Protein AF-A0A957H365-F1 (afdb_monomer_lite)

Secondary structure (DSSP, 8-state):
-HHHHHHHHHHHHHHHTT-----PPPPPPPPGGG--SS--HHHHHHHTT-TT------S-HHHHHH-----

Foldseek 3Di:
DVVVVVVVVVVVVVVVVPPDDPPPDPDDQDDPVPDDPDDDPVNCVVCVPPPPDDDDDPDDPVVVVVHDDDD

Sequence (71 aa):
MIKRLLLLLSLIVILAACGGTETAAPAALSDPGSLPLNISAETVAQYQNRDDVLLIDVREQYEYDESHIPG

Radius of gyration: 22.15 Å; chains: 1; bounding box: 25×28×65 Å

pLDDT: mean 82.62, std 13.34, range [55.12, 98.38]

Structure (mmCIF, N/CA/C/O backbone):
data_AF-A0A957H365-F1
#
_entry.id   AF-A0A957H365-F1
#
loop_
_atom_site.group_PDB
_atom_site.id
_atom_site.type_symbol
_atom_site.label_atom_id
_atom_site.label_alt_id
_atom_site.label_comp_id
_atom_site.label_asym_id
_atom_site.label_entity_id
_atom_site.label_seq_id
_atom_site.pdbx_PDB_ins_code
_atom_site.Cartn_x
_atom_site.Cartn_y
_atom_site.Cartn_z
_atom_site.occupancy
_atom_site.B_iso_or_equiv
_atom_site.auth_seq_id
_atom_site.auth_comp_id
_atom_site.auth_asym_id
_atom_site.auth_atom_id
_atom_site.pdbx_PDB_model_num
ATOM 1 N N . MET A 1 1 ? 7.517 8.831 56.464 1.00 63.94 1 MET A N 1
ATOM 2 C CA . MET A 1 1 ? 6.428 9.474 55.687 1.00 63.94 1 MET A CA 1
ATOM 3 C C . MET A 1 1 ? 6.916 10.018 54.342 1.00 63.94 1 MET A C 1
ATOM 5 O O . MET A 1 1 ? 6.302 9.702 53.335 1.00 63.94 1 MET A O 1
ATOM 9 N N . ILE A 1 2 ? 8.072 10.695 54.290 1.00 72.81 2 ILE A N 1
ATOM 10 C CA . ILE A 1 2 ? 8.691 11.238 53.058 1.00 72.81 2 ILE A CA 1
ATOM 11 C C . ILE A 1 2 ? 8.895 10.189 51.945 1.00 72.81 2 ILE A C 1
ATOM 13 O O . ILE A 1 2 ? 8.603 10.461 50.791 1.00 72.81 2 ILE A O 1
ATOM 17 N N . LYS A 1 3 ? 9.299 8.955 52.281 1.00 66.25 3 LYS A N 1
ATOM 18 C CA . LYS A 1 3 ? 9.491 7.867 51.297 1.00 66.25 3 LYS A CA 1
ATOM 19 C C . LYS A 1 3 ? 8.204 7.398 50.603 1.00 66.25 3 LYS A C 1
ATOM 21 O O . LYS A 1 3 ? 8.255 7.009 49.446 1.00 66.25 3 LYS A O 1
ATOM 26 N N . ARG A 1 4 ? 7.053 7.468 51.287 1.00 74.31 4 ARG A N 1
ATOM 27 C CA . ARG A 1 4 ? 5.742 7.145 50.690 1.00 74.31 4 ARG A CA 1
ATOM 28 C C . ARG A 1 4 ? 5.242 8.283 49.798 1.00 74.31 4 ARG A C 1
ATOM 30 O O . ARG A 1 4 ? 4.660 8.018 48.757 1.00 74.31 4 ARG A O 1
ATOM 37 N N . LEU A 1 5 ? 5.533 9.528 50.183 1.00 78.31 5 LEU A N 1
ATOM 38 C CA . LEU A 1 5 ? 5.240 10.711 49.373 1.00 78.31 5 LEU A CA 1
ATOM 39 C C . LEU A 1 5 ? 6.080 10.730 48.084 1.00 78.31 5 LEU A C 1
ATOM 41 O O . LEU A 1 5 ? 5.547 11.006 47.016 1.00 78.31 5 LEU A O 1
ATOM 45 N N . LEU A 1 6 ? 7.362 10.351 48.170 1.00 77.69 6 LEU A N 1
ATOM 46 C CA . LEU A 1 6 ? 8.251 10.252 47.008 1.00 77.69 6 LEU A CA 1
ATOM 47 C C . LEU A 1 6 ? 7.767 9.194 45.999 1.00 77.69 6 LEU A C 1
ATOM 49 O O . LEU A 1 6 ? 7.787 9.438 44.798 1.00 77.69 6 LEU A O 1
ATOM 53 N N . LEU A 1 7 ? 7.284 8.049 46.498 1.00 78.81 7 LEU A N 1
ATOM 54 C CA . LEU A 1 7 ? 6.759 6.949 45.681 1.00 78.81 7 LEU A CA 1
ATOM 55 C C . LEU A 1 7 ? 5.455 7.328 44.950 1.00 78.81 7 LEU A C 1
ATOM 57 O O . LEU A 1 7 ? 5.247 6.955 43.797 1.00 78.81 7 LEU A O 1
ATOM 61 N N . LEU A 1 8 ? 4.582 8.095 45.608 1.00 81.94 8 LEU A N 1
ATOM 62 C CA . LEU A 1 8 ? 3.342 8.591 45.005 1.00 81.94 8 LEU A CA 1
ATOM 63 C C . LEU A 1 8 ? 3.622 9.644 43.926 1.00 81.94 8 LEU A C 1
ATOM 65 O O . LEU A 1 8 ? 2.994 9.617 42.872 1.00 81.94 8 LEU A O 1
ATOM 69 N N . LEU A 1 9 ? 4.607 10.520 44.148 1.00 81.56 9 LEU A N 1
ATOM 70 C CA . LEU A 1 9 ? 5.000 11.535 43.171 1.00 81.56 9 LEU A CA 1
ATOM 71 C C . LEU A 1 9 ? 5.573 10.903 41.891 1.00 81.56 9 LEU A C 1
ATOM 73 O O . LEU A 1 9 ? 5.219 11.322 40.793 1.00 81.56 9 LEU A O 1
ATOM 77 N N . SER A 1 10 ? 6.393 9.852 42.018 1.00 77.12 10 SER A N 1
ATOM 78 C CA . SER A 1 10 ? 6.925 9.134 40.852 1.00 77.12 10 SER A CA 1
ATOM 79 C C . SER A 1 10 ? 5.839 8.449 40.019 1.00 77.12 10 SER A C 1
ATOM 81 O O . SER A 1 10 ? 5.959 8.387 38.801 1.00 77.12 10 SER A O 1
ATOM 83 N N . LEU A 1 11 ? 4.758 7.979 40.649 1.00 80.00 11 LEU A N 1
ATOM 84 C CA . LEU A 1 11 ? 3.666 7.296 39.950 1.00 80.00 11 LEU A CA 1
ATOM 85 C C . LEU A 1 11 ? 2.825 8.264 39.098 1.00 80.00 11 LEU A C 1
ATOM 87 O O . LEU A 1 11 ? 2.365 7.904 38.018 1.00 80.00 11 LEU A O 1
ATOM 91 N N . ILE A 1 12 ? 2.671 9.509 39.555 1.00 78.44 12 ILE A N 1
ATOM 92 C CA . ILE A 1 12 ? 1.920 10.556 38.845 1.00 78.44 12 ILE A CA 1
ATOM 93 C C . ILE A 1 12 ? 2.673 11.021 37.587 1.00 78.44 12 ILE A C 1
ATOM 95 O O . ILE A 1 12 ? 2.052 11.254 36.552 1.00 78.44 12 ILE A O 1
ATOM 99 N N . VAL A 1 13 ? 4.009 11.096 37.646 1.00 75.75 13 VAL A N 1
ATOM 100 C CA . VAL A 1 13 ? 4.848 11.490 36.497 1.00 75.75 13 VAL A CA 1
ATOM 101 C C . VAL A 1 13 ? 4.750 10.478 35.349 1.00 75.75 13 VAL A C 1
ATOM 103 O O . VAL A 1 13 ? 4.746 10.876 34.187 1.00 75.75 13 VAL A O 1
ATOM 106 N N . ILE A 1 14 ? 4.601 9.186 35.657 1.00 75.81 14 ILE A N 1
ATOM 107 C CA . ILE A 1 14 ? 4.456 8.130 34.642 1.00 75.81 14 ILE A CA 1
ATOM 108 C C . ILE A 1 14 ? 3.110 8.249 33.906 1.00 75.81 14 ILE 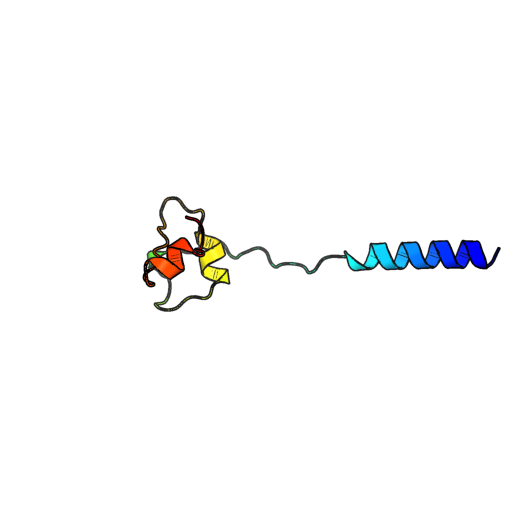A C 1
ATOM 110 O O . ILE A 1 14 ? 3.055 8.046 32.696 1.00 75.81 14 ILE A O 1
ATOM 114 N N . LEU A 1 15 ? 2.031 8.627 34.602 1.00 65.62 15 LEU A N 1
ATOM 115 C CA . LEU A 1 15 ? 0.701 8.772 33.991 1.00 65.62 15 LEU A CA 1
ATOM 116 C C . LEU A 1 15 ? 0.586 9.999 33.072 1.00 65.62 15 LEU A C 1
ATOM 118 O O . LEU A 1 15 ? -0.126 9.947 32.073 1.00 65.62 15 LEU A O 1
ATOM 122 N N . ALA A 1 16 ? 1.294 11.090 33.375 1.00 64.69 16 ALA A N 1
ATOM 123 C CA . ALA A 1 16 ? 1.244 12.318 32.576 1.00 64.69 16 ALA A CA 1
ATOM 124 C C . ALA A 1 16 ? 1.978 12.207 31.223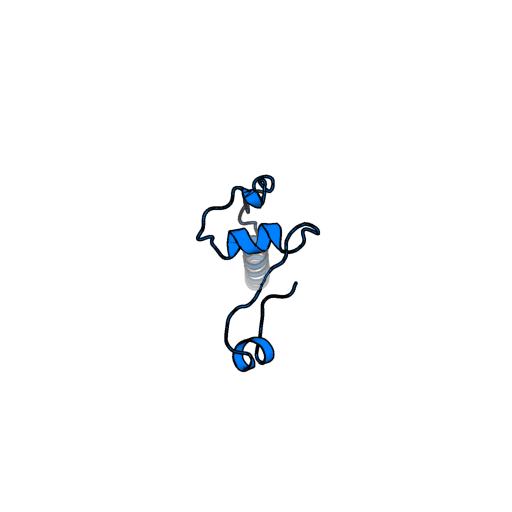 1.00 64.69 16 ALA A C 1
ATOM 126 O O . ALA A 1 16 ? 1.727 13.004 30.322 1.00 64.69 16 ALA A O 1
ATOM 127 N N . ALA A 1 17 ? 2.850 11.209 31.050 1.00 63.97 17 ALA A N 1
ATOM 128 C CA . ALA A 1 17 ? 3.626 11.017 29.824 1.00 63.97 17 ALA A CA 1
ATOM 129 C C . ALA A 1 17 ? 2.821 10.415 28.651 1.00 63.97 17 ALA A C 1
ATOM 131 O O . ALA A 1 17 ? 3.325 10.369 27.534 1.00 63.97 17 ALA A O 1
ATOM 132 N N . CYS A 1 18 ? 1.577 9.973 28.880 1.00 70.62 18 CYS A N 1
ATOM 133 C CA . CYS A 1 18 ? 0.672 9.465 27.834 1.00 70.62 18 CYS A CA 1
ATOM 134 C C . CYS A 1 18 ? -0.388 10.486 27.377 1.00 70.62 18 CYS A C 1
ATOM 136 O O . CYS A 1 18 ? -1.293 10.136 26.621 1.00 70.62 18 CYS A O 1
ATOM 138 N N . GLY A 1 19 ? -0.302 11.744 27.822 1.00 61.47 19 GLY A N 1
ATOM 139 C CA . GLY A 1 19 ? -1.245 12.810 27.472 1.00 61.47 19 GLY A CA 1
ATOM 140 C C . GLY A 1 19 ? -1.065 13.364 26.055 1.00 61.47 19 GLY A C 1
ATOM 141 O O . GLY A 1 19 ? -0.626 14.496 25.909 1.00 61.47 19 GLY A O 1
ATOM 142 N N . GLY A 1 20 ? -1.405 12.550 25.051 1.00 61.62 20 GLY A N 1
ATOM 143 C CA . GLY A 1 20 ? -1.995 12.931 23.762 1.00 61.62 20 GLY A CA 1
ATOM 144 C C . GLY A 1 20 ? -1.296 14.000 22.922 1.00 61.62 20 GLY A C 1
ATOM 145 O O . GLY A 1 20 ? -1.600 15.184 23.028 1.00 61.62 20 GLY A O 1
ATOM 146 N N . THR A 1 21 ? -0.486 13.569 21.956 1.00 58.78 21 THR A N 1
ATOM 147 C CA . THR A 1 21 ? -0.349 14.312 20.700 1.00 58.78 21 THR A CA 1
ATOM 148 C C . THR A 1 21 ? -1.707 14.308 19.994 1.00 58.78 21 THR A C 1
ATOM 150 O O . THR A 1 21 ? -2.189 13.248 19.591 1.00 58.78 21 THR A O 1
ATOM 153 N N . GLU A 1 22 ? -2.344 15.476 19.854 1.00 55.12 22 GLU A N 1
ATOM 154 C CA . GLU A 1 22 ? -3.487 15.658 18.951 1.00 55.12 22 GLU A CA 1
ATOM 155 C C . GLU A 1 22 ? -3.017 15.341 17.529 1.00 55.12 22 GLU A C 1
ATOM 157 O O . GLU A 1 22 ? -2.455 16.169 16.815 1.00 55.12 22 GLU A O 1
ATOM 162 N N . THR A 1 23 ? -3.205 14.085 17.136 1.00 58.09 23 THR A N 1
ATOM 163 C CA . THR A 1 23 ? -3.138 13.681 15.741 1.00 58.09 23 THR A CA 1
ATOM 164 C C . THR A 1 23 ? -4.335 14.339 15.085 1.00 58.09 23 THR A C 1
ATOM 166 O O . THR A 1 23 ? -5.474 13.945 15.338 1.00 58.09 23 THR A O 1
ATOM 169 N N . ALA A 1 24 ? -4.080 15.400 14.317 1.00 59.16 24 ALA A N 1
ATOM 170 C CA . ALA A 1 24 ? -5.092 16.019 13.481 1.00 59.16 24 ALA A CA 1
ATOM 171 C C . ALA A 1 24 ? -5.830 14.909 12.723 1.00 59.16 24 ALA A C 1
ATOM 173 O O . ALA A 1 24 ? -5.195 14.031 12.133 1.00 59.16 24 ALA A O 1
ATOM 174 N N . ALA A 1 25 ? -7.163 14.920 12.802 1.00 57.09 25 ALA A N 1
ATOM 175 C CA . ALA A 1 25 ? -7.987 13.956 12.092 1.00 57.09 25 ALA A CA 1
ATOM 176 C C . ALA A 1 25 ? -7.565 13.944 10.613 1.00 57.09 25 ALA A C 1
ATOM 178 O O . ALA A 1 25 ? -7.373 15.027 10.045 1.00 57.09 25 ALA A O 1
ATOM 179 N N . PRO A 1 26 ? -7.385 12.760 9.998 1.00 58.75 26 PRO A N 1
ATOM 180 C CA . PRO A 1 26 ? -6.998 12.690 8.600 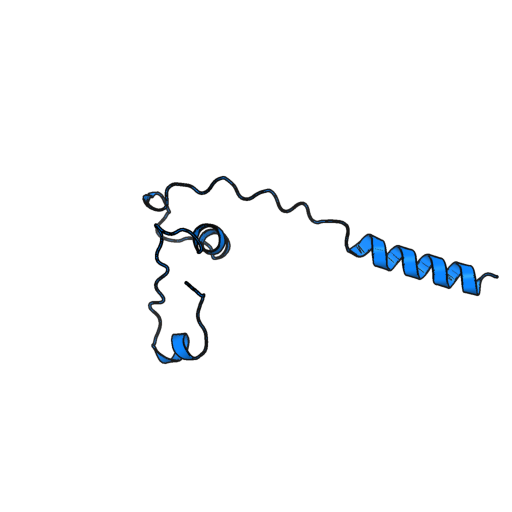1.00 58.75 26 PRO A CA 1
ATOM 181 C C . PRO A 1 26 ? -8.020 13.481 7.787 1.00 58.75 26 PRO A C 1
ATOM 183 O O . PRO A 1 26 ? -9.232 13.330 7.974 1.00 58.75 26 PRO A O 1
ATOM 186 N N . ALA A 1 27 ? -7.525 14.376 6.933 1.00 61.12 27 ALA A N 1
ATOM 187 C CA . ALA A 1 27 ? -8.372 15.062 5.973 1.00 61.12 27 ALA A CA 1
ATOM 188 C C . ALA A 1 27 ? -9.179 14.006 5.201 1.00 61.12 27 ALA A C 1
ATOM 190 O O . ALA A 1 27 ? -8.668 12.922 4.915 1.00 61.12 27 ALA A O 1
ATOM 191 N N . ALA A 1 28 ? -10.450 14.301 4.914 1.00 63.19 28 ALA A N 1
ATOM 192 C CA . ALA A 1 28 ? -11.304 13.393 4.157 1.00 63.19 28 ALA A CA 1
ATOM 193 C C . ALA A 1 28 ? -10.573 12.923 2.888 1.00 63.19 28 ALA A C 1
ATOM 195 O O . ALA A 1 28 ? -9.996 13.744 2.174 1.00 63.19 28 ALA A O 1
ATOM 196 N N . LEU A 1 29 ? -10.575 11.608 2.650 1.00 65.75 29 LEU A N 1
ATOM 197 C CA . LEU A 1 29 ? -9.837 10.994 1.548 1.00 65.75 29 LEU A CA 1
ATOM 198 C C . LEU A 1 29 ? -10.316 11.582 0.218 1.00 65.75 29 LEU A C 1
ATOM 200 O O . LEU A 1 29 ? -11.492 11.464 -0.129 1.00 65.75 29 LEU A O 1
ATOM 204 N N . SER A 1 30 ? -9.404 12.215 -0.513 1.00 77.25 30 SER A N 1
ATOM 205 C CA . SER A 1 30 ? -9.658 12.760 -1.845 1.00 77.25 30 SER A CA 1
ATOM 206 C C . SER A 1 30 ? -9.938 11.646 -2.863 1.00 77.25 30 SER A C 1
ATOM 208 O O . SER A 1 30 ? -9.788 10.452 -2.588 1.00 77.25 30 SER A O 1
ATOM 210 N N . ASP A 1 31 ? -10.365 12.031 -4.064 1.00 87.94 31 ASP A N 1
ATOM 211 C CA . ASP A 1 31 ? -10.418 11.119 -5.208 1.00 87.94 31 ASP A CA 1
ATOM 212 C C . ASP A 1 31 ? -9.003 10.576 -5.508 1.00 87.94 31 ASP A C 1
ATOM 214 O O . ASP A 1 31 ? -8.103 11.385 -5.772 1.00 87.94 31 ASP A O 1
ATOM 218 N N . PRO A 1 32 ? -8.770 9.247 -5.484 1.00 85.88 32 PRO A N 1
ATOM 219 C CA . PRO A 1 32 ? -7.460 8.670 -5.781 1.00 85.88 32 PRO A CA 1
ATOM 220 C C . PRO A 1 32 ? -6.960 9.032 -7.189 1.00 85.88 32 PRO A C 1
ATOM 222 O O . PRO A 1 32 ? -5.753 9.153 -7.389 1.00 85.88 32 PRO A O 1
ATOM 225 N N . GLY A 1 33 ? -7.861 9.294 -8.146 1.00 89.25 33 GLY A N 1
ATOM 226 C CA . GLY A 1 33 ? -7.511 9.730 -9.502 1.00 89.25 33 GLY A CA 1
ATOM 227 C C . GLY A 1 33 ? -6.889 11.129 -9.580 1.00 89.25 33 GLY A C 1
ATOM 228 O O . GLY A 1 33 ? -6.352 11.509 -10.619 1.00 89.25 33 GLY A O 1
ATOM 229 N N . SER A 1 34 ? -6.935 11.893 -8.486 1.00 90.75 34 SER A N 1
ATOM 230 C CA . SER A 1 34 ? -6.398 13.255 -8.395 1.00 90.75 34 SER A CA 1
ATOM 231 C C . SER A 1 34 ? -5.030 13.340 -7.705 1.00 90.75 34 SER A C 1
ATOM 233 O O . SER A 1 34 ? -4.488 14.437 -7.547 1.00 90.75 34 SER A O 1
ATOM 235 N N . LEU A 1 35 ? -4.468 12.204 -7.276 1.00 89.81 35 LEU A N 1
ATOM 236 C CA . LEU A 1 35 ? -3.190 12.174 -6.569 1.00 89.81 35 LEU A CA 1
ATOM 237 C C . LEU A 1 35 ? -2.029 12.616 -7.482 1.00 89.81 35 LEU A C 1
ATOM 239 O O . LEU A 1 35 ? -2.006 12.294 -8.673 1.00 89.81 35 LEU A O 1
ATOM 243 N N . PRO A 1 36 ? -1.035 13.346 -6.943 1.00 92.00 36 PRO A N 1
ATOM 244 C CA . PRO A 1 36 ? 0.179 13.655 -7.687 1.00 92.00 36 PRO A CA 1
ATOM 245 C C . PRO A 1 36 ? 0.974 12.377 -7.988 1.00 92.00 36 PRO A C 1
ATOM 247 O O . PRO A 1 36 ? 0.832 11.365 -7.307 1.00 92.00 36 PRO A O 1
ATOM 250 N N . LEU A 1 37 ? 1.880 12.448 -8.971 1.00 92.56 37 LEU A N 1
ATOM 251 C CA . LEU A 1 37 ? 2.715 11.305 -9.375 1.00 92.56 37 LEU A CA 1
ATOM 252 C C . LEU A 1 37 ? 3.546 10.712 -8.229 1.00 92.56 37 LEU A C 1
ATOM 254 O O . LEU A 1 37 ? 3.794 9.513 -8.213 1.00 92.56 37 LEU A O 1
ATOM 258 N N . ASN A 1 38 ? 3.991 11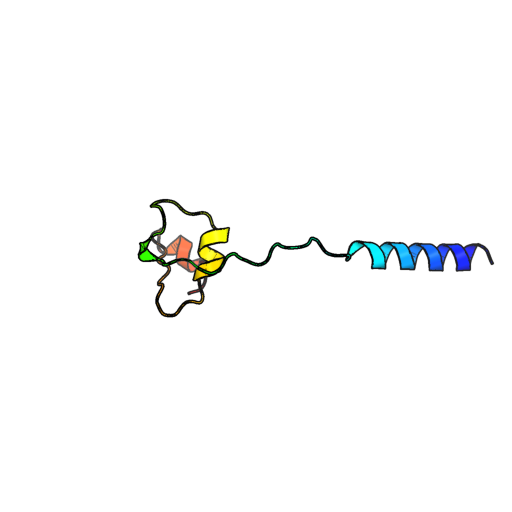.553 -7.294 1.00 95.25 38 ASN A N 1
ATOM 259 C CA . ASN A 1 38 ? 4.739 11.129 -6.119 1.00 95.25 38 ASN A CA 1
ATOM 260 C C . ASN A 1 38 ? 3.953 11.508 -4.869 1.00 95.25 38 ASN A C 1
ATOM 262 O O . ASN A 1 38 ? 3.563 12.666 -4.707 1.00 95.25 38 ASN A O 1
ATOM 266 N N . ILE A 1 39 ? 3.771 10.539 -3.980 1.00 92.62 39 ILE A N 1
ATOM 267 C CA . ILE A 1 39 ? 3.060 10.690 -2.712 1.00 92.62 39 ILE A CA 1
ATOM 268 C C . ILE A 1 39 ? 3.921 10.175 -1.560 1.00 92.62 39 ILE A C 1
ATOM 270 O O . ILE A 1 39 ? 4.881 9.433 -1.768 1.00 92.62 39 ILE A O 1
ATOM 274 N N . SER A 1 40 ? 3.586 10.586 -0.340 1.00 94.06 40 SER A N 1
ATOM 275 C CA . SER A 1 40 ? 4.274 10.127 0.866 1.00 94.06 40 SER A CA 1
ATOM 276 C C . SER A 1 40 ? 3.683 8.817 1.398 1.00 94.06 40 SER A C 1
ATOM 278 O O . SER A 1 40 ? 2.545 8.460 1.077 1.00 94.06 40 SER A O 1
ATOM 280 N N . ALA A 1 41 ? 4.420 8.122 2.267 1.00 92.38 41 ALA A N 1
ATOM 281 C CA . ALA A 1 41 ? 3.936 6.907 2.926 1.00 92.38 41 ALA A CA 1
ATOM 282 C C . ALA A 1 41 ? 2.691 7.173 3.794 1.00 92.38 41 ALA A C 1
ATOM 284 O O . ALA A 1 41 ? 1.775 6.356 3.845 1.00 92.38 41 ALA A O 1
ATOM 285 N N . GLU A 1 42 ? 2.610 8.350 4.417 1.00 92.31 42 GLU A N 1
ATOM 286 C CA . GLU A 1 42 ? 1.447 8.778 5.203 1.00 92.31 42 GLU A CA 1
ATOM 287 C C . GLU A 1 42 ? 0.208 8.961 4.324 1.00 92.31 42 GLU A C 1
ATOM 289 O O . GLU A 1 42 ? -0.914 8.762 4.785 1.00 92.31 42 GLU A O 1
ATOM 294 N N . THR A 1 43 ? 0.401 9.338 3.057 1.00 91.94 43 THR A N 1
ATOM 295 C CA . THR A 1 43 ? -0.692 9.392 2.084 1.00 91.94 43 THR A CA 1
ATOM 296 C C . THR A 1 43 ? -1.113 7.977 1.707 1.00 91.94 43 THR A C 1
ATOM 298 O O . THR A 1 43 ? -2.295 7.686 1.755 1.00 91.94 43 THR A O 1
ATOM 301 N N . VAL A 1 44 ? -0.186 7.057 1.423 1.00 92.12 44 VAL A N 1
ATOM 302 C CA . VAL A 1 44 ? -0.530 5.652 1.112 1.00 92.12 44 VAL A CA 1
ATOM 303 C C . VAL A 1 44 ? -1.350 5.006 2.235 1.00 92.12 44 VAL A C 1
ATOM 305 O O . VAL A 1 44 ? -2.397 4.417 1.969 1.00 92.12 44 VAL A O 1
ATOM 308 N N . ALA A 1 45 ? -0.940 5.190 3.494 1.00 91.25 45 ALA A N 1
ATOM 309 C CA . ALA A 1 45 ? -1.632 4.641 4.663 1.00 91.25 45 ALA A CA 1
ATOM 310 C C . ALA A 1 45 ? -3.099 5.100 4.781 1.00 91.25 45 ALA A C 1
ATOM 312 O O . ALA A 1 45 ? -3.939 4.383 5.319 1.00 91.25 45 ALA A O 1
ATOM 313 N N . GLN A 1 46 ? -3.424 6.282 4.254 1.00 91.06 46 GLN A N 1
ATOM 314 C CA . GLN A 1 46 ? -4.788 6.808 4.234 1.00 91.06 46 GLN A CA 1
ATOM 315 C C . GLN A 1 46 ? -5.693 6.089 3.216 1.00 91.06 46 GLN A C 1
ATOM 317 O O . GLN A 1 46 ? -6.902 6.025 3.427 1.00 91.06 46 GLN A O 1
ATOM 322 N N . TYR A 1 47 ? -5.137 5.521 2.139 1.00 90.94 47 TYR A N 1
ATOM 323 C CA . TYR A 1 47 ? -5.900 4.875 1.057 1.00 90.94 47 TYR A CA 1
ATOM 324 C C . TYR A 1 47 ? -5.827 3.341 1.072 1.00 90.94 47 TYR A C 1
ATOM 326 O O . TYR A 1 47 ? -6.646 2.707 0.417 1.00 90.94 47 TYR A O 1
ATOM 334 N N . GLN A 1 48 ? -4.896 2.747 1.825 1.00 88.88 48 GLN A N 1
ATOM 335 C CA . GLN A 1 48 ? -4.565 1.312 1.808 1.00 88.88 48 GLN A CA 1
ATOM 336 C C . GLN A 1 48 ? -5.760 0.356 1.990 1.00 88.88 48 GLN A C 1
ATOM 338 O O . GLN A 1 48 ? -5.728 -0.755 1.483 1.00 88.88 48 GLN A O 1
ATOM 343 N N . ASN A 1 49 ? -6.811 0.777 2.700 1.00 87.44 49 ASN A N 1
ATOM 344 C CA . ASN A 1 49 ? -7.985 -0.058 2.990 1.00 87.44 49 ASN A CA 1
ATOM 345 C C . ASN A 1 49 ? -9.217 0.309 2.148 1.00 87.44 49 ASN A C 1
ATOM 347 O O . ASN A 1 49 ? -10.341 -0.009 2.536 1.00 87.44 49 ASN A O 1
ATOM 351 N N . ARG A 1 50 ? -9.041 1.054 1.053 1.00 90.19 50 ARG A N 1
ATOM 352 C CA . ARG A 1 50 ? -10.139 1.389 0.147 1.00 90.19 50 ARG A CA 1
ATOM 353 C C . ARG A 1 50 ? -10.302 0.311 -0.920 1.00 90.19 50 ARG A C 1
ATOM 355 O O . ARG A 1 50 ? -9.347 -0.013 -1.613 1.00 90.19 50 ARG A O 1
ATOM 362 N N . ASP A 1 51 ? -11.535 -0.144 -1.121 1.00 91.31 51 ASP A N 1
ATOM 363 C CA . ASP A 1 51 ? -11.866 -1.180 -2.114 1.00 91.31 51 ASP A CA 1
ATOM 364 C C . ASP A 1 51 ? -11.626 -0.743 -3.574 1.00 91.31 51 ASP A C 1
ATOM 366 O O . ASP A 1 51 ? -11.550 -1.579 -4.472 1.00 91.31 51 ASP A O 1
ATOM 370 N N . ASP A 1 52 ? -11.531 0.566 -3.831 1.00 92.06 52 ASP A N 1
ATOM 371 C CA . ASP A 1 52 ? -11.282 1.153 -5.151 1.00 92.06 52 ASP A CA 1
ATOM 372 C C . ASP A 1 52 ? -9.802 1.489 -5.409 1.00 92.06 52 ASP A C 1
ATOM 374 O O . ASP A 1 52 ? -9.483 2.153 -6.397 1.00 92.06 52 ASP A O 1
ATOM 378 N N . VAL A 1 53 ? -8.890 1.035 -4.541 1.00 92.12 53 VAL A N 1
ATOM 379 C CA . VAL A 1 53 ? -7.448 1.290 -4.639 1.00 92.12 53 VAL A CA 1
ATOM 380 C C . VAL A 1 53 ? -6.675 -0.025 -4.573 1.00 92.12 53 VAL A C 1
ATOM 382 O O . VAL A 1 53 ? -6.929 -0.864 -3.719 1.00 92.12 53 VAL A O 1
ATOM 385 N N . LEU A 1 54 ? -5.690 -0.181 -5.462 1.00 92.50 54 LEU A N 1
ATOM 386 C CA . LEU A 1 54 ? -4.734 -1.289 -5.443 1.00 92.50 54 LEU A CA 1
ATOM 387 C C . LEU A 1 54 ? -3.323 -0.740 -5.217 1.00 92.50 54 LEU A C 1
ATOM 389 O O . LEU A 1 54 ? -2.877 0.139 -5.959 1.00 92.50 54 LEU A O 1
ATOM 393 N N . LEU A 1 55 ? -2.615 -1.271 -4.218 1.00 92.62 55 LEU A N 1
ATOM 394 C CA . LEU A 1 55 ? -1.207 -0.966 -3.977 1.00 92.62 55 LEU A CA 1
ATOM 395 C C . LEU A 1 55 ? -0.336 -2.028 -4.656 1.00 92.62 55 LEU A C 1
ATOM 397 O O . LEU A 1 55 ? -0.475 -3.214 -4.382 1.00 92.62 55 LEU A O 1
ATOM 401 N N . ILE A 1 56 ? 0.558 -1.607 -5.552 1.00 93.88 56 ILE A N 1
ATOM 402 C CA . ILE A 1 56 ? 1.410 -2.518 -6.326 1.00 93.88 56 ILE A CA 1
ATOM 403 C C . ILE A 1 56 ? 2.865 -2.306 -5.914 1.00 93.88 56 ILE A C 1
ATOM 405 O O . ILE A 1 56 ? 3.411 -1.218 -6.099 1.00 93.88 56 ILE A O 1
ATOM 409 N N . ASP A 1 57 ? 3.497 -3.354 -5.393 1.00 95.69 57 ASP A N 1
ATOM 410 C CA . ASP A 1 57 ? 4.944 -3.389 -5.198 1.00 95.69 57 ASP A CA 1
ATOM 411 C C . ASP A 1 57 ? 5.623 -3.758 -6.526 1.00 95.69 57 ASP A C 1
ATOM 413 O O . ASP A 1 57 ? 5.332 -4.795 -7.119 1.00 95.69 57 ASP A O 1
ATOM 417 N N . VAL A 1 58 ? 6.488 -2.874 -7.020 1.00 96.75 58 VAL A N 1
ATOM 418 C CA . VAL A 1 58 ? 7.196 -3.025 -8.305 1.00 96.75 58 VAL A CA 1
ATOM 419 C C . VAL A 1 58 ? 8.685 -3.338 -8.125 1.00 96.75 58 VAL A C 1
ATOM 421 O O . VAL A 1 58 ? 9.454 -3.232 -9.080 1.00 96.75 58 VAL A O 1
ATOM 424 N N . ARG A 1 59 ? 9.105 -3.655 -6.896 1.00 97.56 59 ARG A N 1
ATOM 425 C CA . ARG A 1 59 ? 10.475 -4.066 -6.563 1.00 97.56 59 ARG A CA 1
ATOM 426 C C . ARG A 1 59 ? 10.761 -5.501 -7.023 1.00 97.56 59 ARG A C 1
ATOM 428 O O . ARG A 1 59 ? 9.904 -6.169 -7.600 1.00 97.56 59 ARG A O 1
ATOM 435 N N . GLU A 1 60 ? 11.978 -5.980 -6.771 1.00 98.38 60 GLU A N 1
ATOM 436 C CA . GLU A 1 60 ? 12.362 -7.354 -7.099 1.00 98.38 60 GLU A CA 1
ATOM 437 C C . GLU A 1 60 ? 11.620 -8.374 -6.217 1.00 98.38 60 GLU A C 1
ATOM 439 O O . GLU A 1 60 ? 11.322 -8.115 -5.050 1.00 98.38 60 GLU A O 1
ATOM 444 N N . GLN A 1 61 ? 11.367 -9.578 -6.748 1.00 97.62 61 GLN A N 1
ATOM 445 C CA . GLN A 1 61 ? 10.563 -10.604 -6.061 1.00 97.62 61 GLN A CA 1
ATOM 446 C C . GLN A 1 61 ? 11.090 -10.946 -4.660 1.00 97.62 61 GLN A C 1
ATOM 448 O O . GLN A 1 61 ? 10.309 -11.095 -3.724 1.00 97.62 61 GLN A O 1
ATOM 453 N N . TYR A 1 62 ? 12.412 -11.047 -4.499 1.00 98.06 62 TYR A N 1
ATOM 454 C CA . TYR A 1 62 ? 12.999 -11.387 -3.203 1.00 98.06 62 TYR A CA 1
ATOM 455 C C . TYR A 1 62 ? 12.753 -10.293 -2.151 1.00 98.06 62 TYR A C 1
ATOM 457 O O . TYR A 1 62 ? 12.619 -10.609 -0.975 1.00 98.06 62 TYR A O 1
ATOM 465 N N . GLU A 1 63 ? 12.647 -9.022 -2.555 1.00 98.25 63 GLU A N 1
ATOM 466 C CA . GLU A 1 63 ? 12.359 -7.920 -1.633 1.00 98.25 63 GLU A CA 1
ATOM 467 C C . GLU A 1 63 ? 10.913 -7.974 -1.142 1.00 98.25 63 GLU A C 1
ATOM 469 O O . GLU A 1 63 ? 10.648 -7.687 0.025 1.00 98.25 63 GLU A O 1
ATOM 474 N N . TYR A 1 64 ? 9.986 -8.351 -2.027 1.00 97.19 64 TYR A N 1
ATOM 475 C CA . TYR A 1 64 ? 8.582 -8.557 -1.683 1.00 97.19 64 TYR A CA 1
ATOM 476 C C . TYR A 1 64 ? 8.407 -9.744 -0.727 1.00 97.19 64 TYR A C 1
ATOM 478 O O . TYR A 1 64 ? 7.683 -9.636 0.267 1.00 97.19 64 TYR A O 1
ATOM 486 N N . ASP A 1 65 ? 9.086 -10.860 -1.016 1.00 97.62 65 ASP A N 1
ATOM 487 C CA . ASP A 1 65 ? 9.031 -12.088 -0.214 1.00 97.62 65 ASP A CA 1
ATOM 488 C C . ASP A 1 65 ? 9.627 -11.887 1.188 1.00 97.62 65 ASP A C 1
ATOM 490 O O . ASP A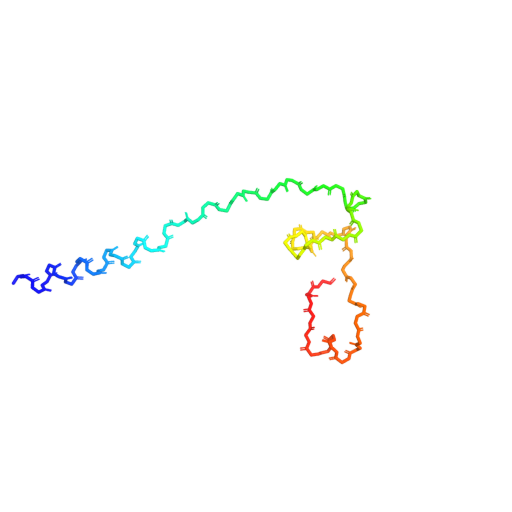 1 65 ? 9.131 -12.460 2.159 1.00 97.62 65 ASP A O 1
ATOM 494 N N . GLU A 1 66 ? 10.678 -11.066 1.309 1.00 98.19 66 GLU A N 1
ATOM 495 C CA . GLU A 1 66 ? 11.249 -10.675 2.600 1.00 98.19 66 GLU A CA 1
ATOM 496 C C . GLU A 1 66 ? 10.273 -9.821 3.421 1.00 98.19 66 GLU A C 1
ATOM 498 O O . GLU A 1 66 ? 10.081 -10.087 4.611 1.00 98.19 66 GLU A O 1
ATOM 503 N N . SER A 1 67 ? 9.678 -8.784 2.813 1.00 97.19 67 SER A N 1
ATOM 504 C CA . SER A 1 67 ? 8.641 -7.950 3.432 1.00 97.19 67 SER A CA 1
ATOM 505 C C . SER A 1 67 ? 7.992 -6.979 2.437 1.00 97.19 67 SER A C 1
ATOM 507 O O . SER A 1 67 ? 8.666 -6.347 1.618 1.00 97.19 67 SER A O 1
ATOM 509 N N . HIS A 1 68 ? 6.685 -6.758 2.584 1.00 94.75 68 HIS A N 1
ATOM 510 C CA . HIS A 1 68 ? 5.929 -5.790 1.791 1.00 94.75 68 HIS A CA 1
ATOM 511 C C . HIS A 1 68 ? 4.815 -5.119 2.601 1.00 94.75 68 HIS A C 1
ATOM 513 O O . HIS A 1 68 ? 4.431 -5.561 3.688 1.00 94.75 68 HIS A O 1
ATOM 519 N N . ILE A 1 69 ? 4.300 -4.016 2.055 1.00 93.25 69 ILE A N 1
ATOM 520 C CA . ILE A 1 69 ? 3.128 -3.329 2.598 1.00 93.25 69 ILE A CA 1
ATOM 521 C C . ILE A 1 69 ? 1.889 -4.191 2.291 1.00 93.25 69 ILE A C 1
ATOM 523 O O . ILE A 1 69 ? 1.680 -4.509 1.124 1.00 93.25 69 ILE A O 1
ATOM 527 N N . PRO A 1 70 ? 1.068 -4.567 3.291 1.00 87.62 70 PRO A N 1
ATOM 528 C CA . PRO A 1 70 ? -0.127 -5.384 3.063 1.00 87.62 70 PRO A CA 1
ATOM 529 C C . PRO A 1 70 ? -1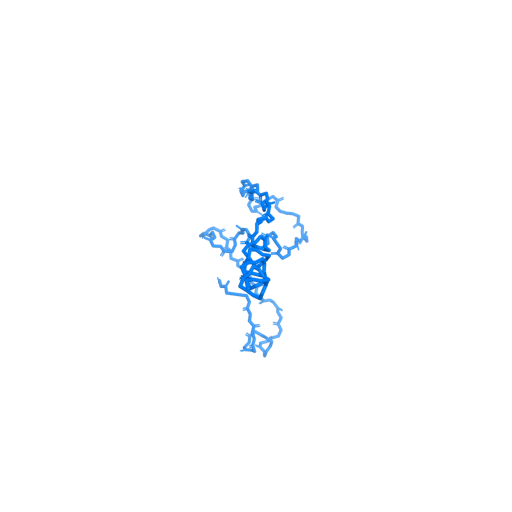.185 -4.692 2.187 1.00 87.62 70 PRO A C 1
ATOM 531 O O . PRO A 1 70 ? -1.343 -3.476 2.276 1.00 87.62 70 PRO A O 1
ATOM 534 N N . GLY A 1 71 ? -1.967 -5.460 1.429 1.00 79.50 71 GLY A N 1
ATOM 535 C CA . GLY A 1 71 ? -3.028 -4.959 0.538 1.00 79.50 71 GLY A CA 1
ATOM 536 C C . GLY A 1 71 ? -2.912 -5.554 -0.855 1.00 79.50 71 GLY A C 1
ATOM 537 O O . GLY A 1 71 ? -3.829 -5.293 -1.659 1.00 79.50 71 GLY A O 1
#